Protein AF-A0A2E2BX22-F1 (afdb_monomer_lite)

Radius of gyration: 15.33 Å; chains: 1; bounding box: 35×29×45 Å

Sequence (140 aa):
MQFSIIYSVDTPHNVDVEQFAPPNADEIWNQTEDDEQYEYDYLEGRWENGHHRKWCAILDRQQFDDFVGDCCLAAEDVETMGSLGAPGFGVGWVPAISFNGDDPDAFQNAYVTPIPETKREQCNERDWQRVRGAVLAIYG

pLDDT: mean 89.13, std 8.8, range [59.22, 97.75]

Foldseek 3Di:
DKKKKKKKKKFFQPDDCVLLQFPPCVNFKDKDDWQVDQPPCVVPDRSNSIIMIIITGIGDPVSVVSRCVSNVKFWDPDADQADACGPPPGGDGDHWIWIFHDDPGMTIIMTIDDDDPDDDPDDDPVNVVVVSVVRNVPGD

Secondary structure (DSSP, 8-state):
-EEEEEEEEEE-TTS-GGGGPPTTHHHH-EEEE-TT--TTGGG-GGGTT-EEEEEEEEE-HHHHHHHHHHTTEEE-------EES-TTS-SSEE--EEEEE-BTTBEEEEEEEEE-SS--S---HHHHHHHHHHHHHHH-

Structure (mmCIF, N/CA/C/O backbone):
data_AF-A0A2E2BX22-F1
#
_entry.id   AF-A0A2E2BX22-F1
#
loop_
_atom_site.group_PDB
_atom_site.id
_atom_site.type_symbol
_atom_site.label_atom_id
_atom_site.label_alt_id
_atom_site.label_comp_id
_atom_site.label_asym_id
_atom_site.label_entity_id
_atom_site.label_seq_id
_atom_site.pdbx_PDB_ins_code
_atom_site.Cartn_x
_atom_site.Cartn_y
_atom_site.Cartn_z
_atom_site.occupancy
_atom_site.B_iso_or_equiv
_atom_site.auth_seq_id
_atom_site.auth_comp_id
_atom_site.auth_asym_id
_atom_site.auth_atom_id
_atom_site.pdbx_PDB_model_num
ATOM 1 N N . MET A 1 1 ? -13.522 -2.140 11.851 1.00 87.06 1 MET A N 1
ATOM 2 C CA . MET A 1 1 ? -12.133 -1.678 12.065 1.00 87.06 1 MET A CA 1
ATOM 3 C C . MET A 1 1 ? -11.761 -0.867 10.843 1.00 87.06 1 MET A C 1
ATOM 5 O O . MET A 1 1 ? -12.219 -1.229 9.765 1.00 87.06 1 MET A O 1
ATOM 9 N N . GLN A 1 2 ? -11.014 0.220 11.011 1.00 93.00 2 GLN A N 1
ATOM 10 C CA . GLN A 1 2 ? -10.498 1.003 9.885 1.00 93.00 2 GLN A CA 1
ATOM 11 C C . GLN A 1 2 ? -8.984 0.831 9.780 1.00 93.00 2 GLN A C 1
ATOM 13 O O . GLN A 1 2 ? -8.350 0.380 10.734 1.00 93.00 2 GLN A O 1
ATOM 18 N N . PHE A 1 3 ? -8.413 1.200 8.643 1.00 94.88 3 PHE A N 1
ATOM 19 C CA . PHE A 1 3 ? -6.994 1.068 8.346 1.00 94.88 3 PHE A CA 1
ATOM 20 C C . PHE A 1 3 ? -6.500 2.388 7.772 1.00 94.88 3 PHE A C 1
ATOM 22 O O . PHE A 1 3 ? -6.996 2.831 6.742 1.00 94.88 3 PHE A O 1
ATOM 29 N N . SER A 1 4 ? -5.556 3.031 8.454 1.00 95.31 4 SER A N 1
ATOM 30 C CA . SER A 1 4 ? -4.818 4.161 7.893 1.00 95.31 4 SER A CA 1
ATOM 31 C C . SER A 1 4 ? -3.669 3.615 7.063 1.00 95.31 4 SER A C 1
ATOM 33 O O . SER A 1 4 ? -2.862 2.848 7.588 1.00 95.31 4 SER A O 1
ATOM 35 N N . ILE A 1 5 ? -3.585 4.020 5.803 1.00 96.62 5 ILE A N 1
ATOM 36 C CA . ILE A 1 5 ? -2.656 3.444 4.834 1.00 96.62 5 ILE A CA 1
ATOM 37 C C . ILE A 1 5 ? -1.852 4.555 4.180 1.00 96.62 5 ILE A C 1
ATOM 39 O O . ILE A 1 5 ? -2.408 5.575 3.768 1.00 96.62 5 ILE A O 1
ATOM 43 N N . ILE A 1 6 ? -0.551 4.312 4.071 1.00 95.44 6 ILE A N 1
ATOM 44 C CA . ILE A 1 6 ? 0.340 4.984 3.131 1.00 95.44 6 ILE A CA 1
ATOM 45 C C . ILE A 1 6 ? 0.852 3.895 2.199 1.00 95.44 6 ILE A C 1
ATOM 47 O O . ILE A 1 6 ? 1.532 2.987 2.664 1.00 95.44 6 ILE A O 1
ATOM 51 N N . TYR A 1 7 ? 0.497 3.967 0.925 1.00 96.44 7 TYR A N 1
ATOM 52 C CA . TYR A 1 7 ? 0.913 3.030 -0.110 1.00 96.44 7 TYR A CA 1
ATOM 53 C C . TYR A 1 7 ? 1.795 3.764 -1.108 1.00 96.44 7 TYR A C 1
ATOM 55 O O . TYR A 1 7 ? 1.423 4.847 -1.556 1.00 96.44 7 TYR A O 1
ATOM 63 N N . SER A 1 8 ? 2.949 3.204 -1.439 1.00 95.06 8 SER A N 1
ATOM 64 C CA . SER A 1 8 ? 3.826 3.722 -2.475 1.00 95.06 8 SER A CA 1
ATOM 65 C C . SER A 1 8 ? 4.210 2.645 -3.470 1.00 95.06 8 SER A C 1
ATOM 67 O O . SER A 1 8 ? 4.341 1.466 -3.128 1.00 95.06 8 SER A O 1
ATOM 69 N N . VAL A 1 9 ? 4.391 3.089 -4.706 1.00 95.19 9 VAL A N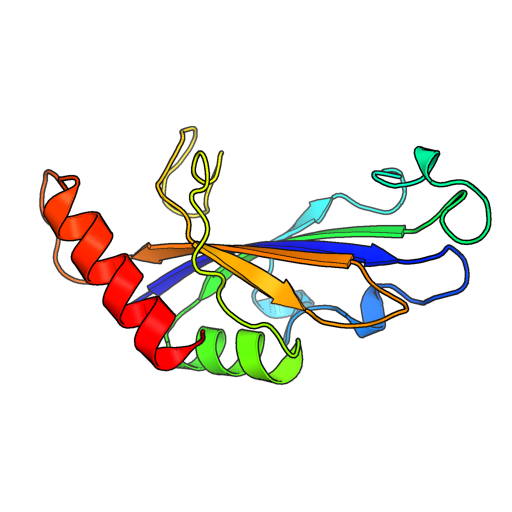 1
ATOM 70 C CA . VAL A 1 9 ? 4.843 2.256 -5.805 1.00 95.19 9 VAL A CA 1
ATOM 71 C C . VAL A 1 9 ? 5.944 2.974 -6.552 1.00 95.19 9 VAL A C 1
ATOM 73 O O . VAL A 1 9 ? 5.783 4.130 -6.950 1.00 95.19 9 VAL A O 1
ATOM 76 N N . ASP A 1 10 ? 7.011 2.234 -6.807 1.00 93.94 10 ASP A N 1
ATOM 77 C CA . ASP A 1 10 ? 8.090 2.643 -7.683 1.00 93.94 10 ASP A CA 1
ATOM 78 C C . ASP A 1 10 ? 8.192 1.684 -8.861 1.00 93.94 10 ASP A C 1
ATOM 80 O O . ASP A 1 10 ? 8.216 0.465 -8.680 1.00 93.94 10 ASP A O 1
ATOM 84 N N . THR A 1 11 ? 8.275 2.225 -10.075 1.00 94.50 11 THR A N 1
ATOM 85 C CA . THR A 1 11 ? 8.362 1.429 -11.308 1.00 94.50 11 THR A CA 1
ATOM 86 C C . THR A 1 11 ? 9.482 1.924 -12.230 1.00 94.50 11 THR A C 1
ATOM 88 O O . THR A 1 11 ? 9.874 3.091 -12.172 1.00 94.50 11 THR A O 1
ATOM 91 N N . PRO A 1 12 ? 10.022 1.063 -13.109 1.00 94.06 12 PRO A N 1
ATOM 92 C CA . PRO A 1 12 ? 10.903 1.466 -14.203 1.00 94.06 12 PRO A CA 1
ATOM 93 C C . PRO A 1 12 ? 10.256 2.504 -15.130 1.00 94.06 12 PRO A C 1
ATOM 95 O O . PRO A 1 12 ? 9.050 2.476 -15.350 1.00 94.06 12 PRO A O 1
ATOM 98 N N . HIS A 1 13 ? 11.066 3.336 -15.792 1.00 90.56 13 HIS A N 1
ATOM 99 C CA . HIS A 1 13 ? 10.576 4.420 -16.666 1.00 90.56 13 HIS A CA 1
ATOM 100 C C . HIS A 1 13 ? 9.634 3.954 -17.794 1.00 90.56 13 HIS A C 1
ATOM 102 O O . HIS A 1 13 ? 8.834 4.730 -18.318 1.00 90.56 13 HIS A O 1
ATOM 108 N N . ASN A 1 14 ? 9.770 2.694 -18.218 1.00 92.56 14 ASN A N 1
ATOM 109 C CA . ASN A 1 14 ? 9.019 2.090 -19.316 1.00 92.56 14 ASN A CA 1
ATOM 110 C C . ASN A 1 14 ? 7.770 1.317 -18.859 1.00 92.56 14 ASN A C 1
ATOM 112 O O . ASN A 1 14 ? 7.136 0.663 -19.691 1.00 92.56 14 ASN A O 1
ATOM 116 N N . VAL A 1 15 ? 7.471 1.332 -17.563 1.00 94.75 15 VAL A N 1
ATOM 117 C CA . VAL A 1 15 ? 6.312 0.689 -16.947 1.00 94.75 15 VAL A CA 1
ATOM 118 C C . VAL A 1 15 ? 5.355 1.790 -16.506 1.00 94.75 15 VAL A C 1
ATOM 120 O O . VAL A 1 15 ? 5.776 2.823 -16.000 1.00 94.75 15 VAL A O 1
ATOM 123 N N . ASP A 1 16 ? 4.067 1.594 -16.764 1.00 92.94 16 ASP A N 1
ATOM 124 C CA . ASP A 1 16 ? 3.039 2.555 -16.374 1.00 92.94 16 ASP A CA 1
ATOM 125 C C . ASP A 1 16 ? 2.663 2.323 -14.907 1.00 92.94 16 ASP A C 1
ATOM 127 O O . ASP A 1 16 ? 2.095 1.281 -14.570 1.00 92.94 16 ASP A O 1
ATOM 131 N N . VAL A 1 17 ? 2.997 3.282 -14.040 1.00 92.06 17 VAL A N 1
ATOM 132 C CA . VAL A 1 17 ? 2.756 3.202 -12.591 1.00 92.06 17 VAL A CA 1
ATOM 133 C C . VAL A 1 17 ? 1.268 3.086 -12.248 1.00 92.06 17 VAL A C 1
ATOM 135 O O . VAL A 1 17 ? 0.920 2.489 -11.231 1.00 92.06 17 VAL A O 1
ATOM 138 N N . GLU A 1 18 ? 0.378 3.563 -13.124 1.00 92.62 18 GLU A N 1
ATOM 139 C CA . GLU A 1 18 ? -1.073 3.473 -12.930 1.00 92.62 18 GLU A CA 1
ATOM 140 C C . GLU A 1 18 ? -1.586 2.024 -12.975 1.00 92.62 18 GLU A C 1
ATOM 142 O O . GLU A 1 18 ? -2.657 1.727 -12.449 1.00 92.62 18 GLU A O 1
ATOM 147 N N . GLN A 1 19 ? -0.810 1.082 -13.531 1.00 94.44 19 GLN A N 1
ATOM 148 C CA . GLN A 1 19 ? -1.135 -0.353 -13.478 1.00 94.44 19 GLN A CA 1
ATOM 149 C C . GLN A 1 19 ? -1.105 -0.915 -12.051 1.00 94.44 19 GLN A C 1
ATOM 151 O O . GLN A 1 19 ? -1.703 -1.959 -11.797 1.00 94.44 19 GLN A O 1
ATOM 156 N N . PHE A 1 20 ? -0.432 -0.216 -11.138 1.00 95.50 20 PHE A N 1
ATOM 157 C CA . PHE A 1 20 ? -0.298 -0.569 -9.727 1.00 95.50 20 PHE A CA 1
ATOM 158 C C . PHE A 1 20 ? -1.078 0.391 -8.821 1.00 95.50 20 PHE A C 1
ATOM 160 O O . PHE A 1 20 ? -0.914 0.363 -7.604 1.00 95.50 20 PHE A O 1
ATOM 167 N N . ALA A 1 21 ? -1.914 1.266 -9.386 1.00 95.56 21 ALA A N 1
ATOM 168 C CA . ALA A 1 21 ? -2.746 2.151 -8.588 1.00 95.56 21 ALA A CA 1
ATOM 169 C C . ALA A 1 21 ? -3.715 1.334 -7.711 1.00 95.56 21 ALA A C 1
ATOM 171 O O . ALA A 1 21 ? -4.240 0.303 -8.148 1.00 95.56 21 ALA A O 1
ATOM 172 N N . PRO A 1 22 ? -3.996 1.783 -6.476 1.00 96.31 22 PRO A N 1
ATOM 173 C CA . PRO A 1 22 ? -4.947 1.090 -5.623 1.00 96.31 22 PRO A CA 1
ATOM 174 C C . PRO A 1 22 ? -6.376 1.185 -6.194 1.00 96.31 22 PRO A C 1
ATOM 176 O O . PRO A 1 22 ? -6.699 2.123 -6.933 1.00 96.31 22 PRO A O 1
ATOM 179 N N . PRO A 1 23 ? -7.286 0.263 -5.827 1.00 94.69 23 PRO A N 1
ATOM 180 C CA . PRO A 1 23 ? -8.646 0.273 -6.348 1.00 94.69 23 PRO A CA 1
ATOM 181 C C . PRO A 1 23 ? -9.370 1.573 -5.980 1.00 94.69 23 PRO A C 1
ATOM 183 O O . PRO A 1 23 ? -9.320 2.042 -4.837 1.00 94.69 23 PRO A O 1
ATOM 186 N N . ASN A 1 24 ? -10.080 2.138 -6.962 1.00 92.12 24 ASN A N 1
ATOM 187 C CA . ASN A 1 24 ? -10.788 3.419 -6.860 1.00 92.12 24 ASN A CA 1
ATOM 188 C C . ASN A 1 24 ? -9.873 4.585 -6.424 1.00 92.12 24 ASN A C 1
ATOM 190 O O . ASN A 1 24 ? -10.275 5.417 -5.603 1.00 92.12 24 ASN A O 1
ATOM 194 N N . ALA A 1 25 ? -8.643 4.632 -6.957 1.00 90.62 25 ALA A N 1
ATOM 195 C CA . ALA A 1 25 ? -7.638 5.658 -6.666 1.00 90.62 25 ALA A CA 1
ATOM 196 C C . ALA A 1 25 ? -8.210 7.089 -6.691 1.00 90.62 25 ALA A C 1
ATOM 198 O O . ALA A 1 25 ? -8.032 7.827 -5.727 1.00 90.62 25 ALA A O 1
ATOM 199 N N . ASP A 1 26 ? -8.989 7.437 -7.718 1.00 89.50 26 ASP A N 1
ATOM 200 C CA . ASP A 1 26 ? -9.554 8.785 -7.899 1.00 89.50 26 ASP A CA 1
ATOM 201 C C . ASP A 1 26 ? -10.667 9.162 -6.902 1.00 89.50 26 ASP A C 1
ATOM 203 O O . ASP A 1 26 ? -11.017 10.337 -6.769 1.00 89.50 26 ASP A O 1
ATOM 207 N N . GLU A 1 27 ? -11.271 8.181 -6.224 1.00 90.69 27 GLU A N 1
ATOM 208 C CA . GLU A 1 27 ? -12.445 8.402 -5.368 1.00 90.69 27 GLU A CA 1
ATOM 209 C C . GLU A 1 27 ? -12.108 8.365 -3.876 1.00 90.69 27 GLU A C 1
ATOM 211 O O . GLU A 1 27 ? -12.681 9.118 -3.084 1.00 90.69 27 GLU A O 1
ATOM 216 N N . ILE A 1 28 ? -11.208 7.461 -3.483 1.00 93.00 28 ILE A N 1
ATOM 217 C CA . ILE A 1 28 ? -10.931 7.147 -2.075 1.00 93.00 28 ILE A CA 1
ATOM 218 C C . ILE A 1 28 ? -9.560 7.673 -1.646 1.00 93.00 28 ILE A C 1
ATOM 220 O O . ILE A 1 28 ? -9.379 8.074 -0.491 1.00 93.00 28 ILE A O 1
ATOM 224 N N . TRP A 1 29 ? -8.589 7.658 -2.556 1.00 9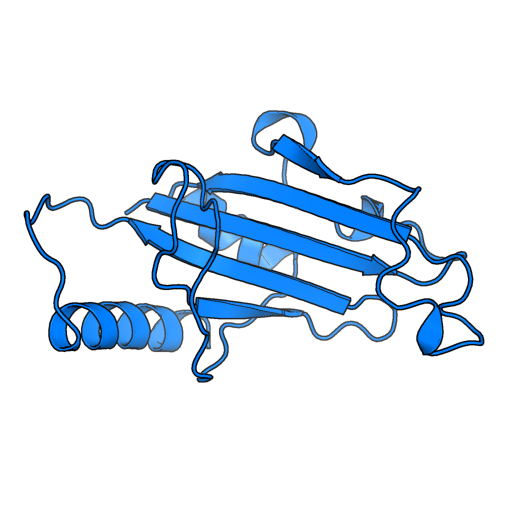4.69 29 TRP A N 1
ATOM 225 C CA . TRP A 1 29 ? -7.194 7.875 -2.219 1.00 94.69 29 TRP A CA 1
ATOM 226 C C . TRP A 1 29 ? -6.768 9.311 -2.480 1.00 94.69 29 TRP A C 1
ATOM 228 O O . TRP A 1 29 ? -7.154 9.944 -3.456 1.00 94.69 29 TRP A O 1
ATOM 238 N N . ASN A 1 30 ? -5.920 9.827 -1.595 1.00 92.69 30 ASN A N 1
ATOM 239 C CA . ASN A 1 30 ? -5.234 11.088 -1.829 1.00 92.69 30 ASN A CA 1
ATOM 240 C C . ASN A 1 30 ? -3.830 10.771 -2.323 1.00 92.69 30 ASN A C 1
ATOM 242 O O . ASN A 1 30 ? -3.004 10.289 -1.545 1.00 92.69 30 ASN A O 1
ATOM 246 N N . GLN A 1 31 ? -3.559 11.041 -3.596 1.00 91.31 31 GLN A N 1
ATOM 247 C CA . GLN A 1 31 ? -2.200 10.999 -4.120 1.00 91.31 31 GLN A CA 1
ATOM 248 C C . GLN A 1 31 ? -1.405 12.175 -3.539 1.00 91.31 31 GLN A C 1
ATOM 250 O O . GLN A 1 31 ? -1.811 13.332 -3.657 1.00 91.31 31 GLN A O 1
ATOM 255 N N . THR A 1 32 ? -0.294 11.882 -2.868 1.00 84.25 32 THR A N 1
ATOM 256 C CA . THR A 1 32 ? 0.525 12.891 -2.179 1.00 84.25 32 THR A CA 1
ATOM 257 C C . THR A 1 32 ? 1.830 13.205 -2.897 1.00 84.25 32 THR A C 1
ATOM 259 O O . THR A 1 32 ? 2.434 14.237 -2.615 1.00 84.25 32 THR A O 1
ATOM 262 N N . GLU A 1 33 ? 2.278 12.325 -3.793 1.00 79.81 33 GLU A N 1
ATOM 263 C CA . GLU A 1 33 ? 3.549 12.443 -4.514 1.00 79.81 33 GLU A CA 1
ATOM 264 C C . GLU A 1 33 ? 3.379 12.007 -5.980 1.00 79.81 33 GLU A C 1
ATOM 266 O O . GLU A 1 33 ? 2.481 11.221 -6.297 1.00 79.81 33 GLU A O 1
ATOM 271 N N . ASP A 1 34 ? 4.201 12.575 -6.864 1.00 71.88 34 ASP A N 1
ATOM 272 C CA . ASP A 1 34 ? 4.061 12.519 -8.328 1.00 71.88 34 ASP A CA 1
ATOM 273 C C . ASP A 1 34 ? 5.439 12.342 -9.021 1.00 71.88 34 ASP A C 1
ATOM 275 O O . ASP A 1 34 ? 6.458 12.200 -8.340 1.00 71.88 34 ASP A O 1
ATOM 279 N N . ASP A 1 35 ? 5.466 12.401 -10.358 1.00 63.28 35 ASP A N 1
ATOM 280 C CA . ASP A 1 35 ? 6.538 12.037 -11.314 1.00 63.28 35 ASP A CA 1
ATOM 281 C C . ASP A 1 35 ? 7.917 12.704 -11.136 1.00 63.28 35 ASP A C 1
ATOM 283 O O . ASP A 1 35 ? 8.851 12.416 -11.881 1.00 63.28 35 ASP A O 1
ATOM 287 N N . GLU A 1 36 ? 8.088 13.616 -10.182 1.00 64.38 36 GLU A N 1
ATOM 288 C CA . GLU A 1 36 ? 9.382 14.267 -9.921 1.00 64.38 36 GLU A CA 1
ATOM 289 C C . GLU A 1 36 ? 10.175 13.599 -8.788 1.00 64.38 36 GLU A C 1
ATOM 291 O O . GLU A 1 36 ? 11.204 14.122 -8.351 1.00 64.38 36 GLU A O 1
ATOM 296 N N . GLN A 1 37 ? 9.706 12.450 -8.297 1.00 68.44 37 GLN A N 1
ATOM 297 C CA . GLN A 1 37 ? 10.379 11.669 -7.264 1.00 68.44 37 GLN A CA 1
ATOM 298 C C . GLN A 1 37 ? 10.922 10.370 -7.857 1.00 68.44 37 GLN A C 1
ATOM 300 O O . GLN A 1 37 ? 10.188 9.584 -8.442 1.00 68.44 37 GLN A O 1
ATOM 305 N N . TYR A 1 38 ? 12.228 10.158 -7.705 1.00 72.81 38 TYR A N 1
ATOM 306 C CA . TYR A 1 38 ? 12.942 9.009 -8.259 1.00 72.81 38 TYR A CA 1
ATOM 307 C C . TYR A 1 38 ? 13.642 8.262 -7.125 1.00 72.81 38 TYR A C 1
ATOM 309 O O . TYR A 1 38 ? 14.866 8.319 -6.988 1.00 72.81 38 TYR A O 1
ATOM 317 N N . GLU A 1 39 ? 12.862 7.621 -6.251 1.00 75.69 39 GLU A N 1
ATOM 318 C CA . GLU A 1 39 ? 13.395 7.021 -5.021 1.00 75.69 39 GLU A CA 1
ATOM 319 C C . GLU A 1 39 ? 14.506 6.006 -5.323 1.00 75.69 39 GLU A C 1
ATOM 321 O O . GLU A 1 39 ? 15.528 5.989 -4.639 1.00 75.69 39 GLU A O 1
ATOM 326 N N . TYR A 1 40 ? 14.357 5.242 -6.408 1.00 85.06 40 TYR A N 1
ATOM 327 C CA . TYR A 1 40 ? 15.265 4.159 -6.791 1.00 85.06 40 TYR A CA 1
ATOM 328 C C . TYR A 1 40 ? 16.194 4.463 -7.974 1.00 85.06 40 TYR A C 1
ATOM 330 O O . TYR A 1 40 ? 16.828 3.543 -8.491 1.00 85.06 40 TYR A O 1
ATOM 338 N N . ASP A 1 41 ? 16.357 5.730 -8.371 1.00 84.31 41 ASP A N 1
ATOM 339 C CA . ASP A 1 41 ? 17.259 6.123 -9.475 1.00 84.31 41 ASP A CA 1
ATOM 340 C C . ASP A 1 41 ? 18.700 5.617 -9.262 1.00 84.31 41 ASP A C 1
ATOM 342 O O . ASP A 1 41 ? 19.396 5.218 -10.192 1.00 84.31 41 ASP A O 1
ATOM 346 N N . TYR A 1 42 ? 19.127 5.543 -7.996 1.00 86.56 42 TYR A N 1
ATOM 347 C CA . TYR A 1 42 ? 20.455 5.072 -7.592 1.00 86.56 42 TYR A CA 1
ATOM 348 C C . TYR A 1 42 ? 20.728 3.589 -7.895 1.00 86.56 42 TYR A C 1
ATOM 350 O O . TYR A 1 42 ? 21.876 3.156 -7.782 1.00 86.56 42 TYR A O 1
ATOM 358 N N . LEU A 1 43 ? 19.703 2.792 -8.223 1.00 89.62 43 LEU A N 1
ATOM 359 C CA . LEU A 1 43 ? 19.876 1.405 -8.668 1.00 89.62 43 LEU A CA 1
ATOM 360 C C . LEU A 1 43 ? 20.363 1.310 -10.121 1.00 89.62 43 LEU A C 1
ATOM 362 O O . LEU A 1 43 ? 20.767 0.224 -10.542 1.00 89.62 43 LEU A O 1
ATOM 366 N N . GLU A 1 44 ? 20.361 2.432 -10.847 1.00 89.38 44 GLU A N 1
ATOM 367 C CA . GLU A 1 44 ? 20.789 2.559 -12.238 1.00 89.38 44 GLU A CA 1
ATOM 368 C C . GLU A 1 44 ? 19.978 1.670 -13.217 1.00 89.38 44 GLU A C 1
ATOM 370 O O . GLU A 1 44 ? 19.052 0.921 -12.868 1.00 89.38 44 GLU A O 1
ATOM 375 N N . GLY A 1 45 ? 20.302 1.763 -14.507 1.00 90.56 45 GLY A N 1
ATOM 376 C CA . GLY A 1 45 ? 19.757 0.882 -15.537 1.00 90.56 45 GLY A CA 1
ATOM 377 C C . GLY A 1 45 ? 18.258 1.079 -15.768 1.00 90.56 45 GLY A C 1
ATOM 378 O O . GLY A 1 45 ? 17.831 2.120 -16.253 1.00 90.56 45 GLY A O 1
ATOM 379 N N . ARG A 1 46 ? 17.437 0.054 -15.497 1.00 91.50 46 ARG A N 1
ATOM 380 C CA . ARG A 1 46 ? 15.991 0.134 -15.789 1.00 91.50 46 ARG A CA 1
ATOM 381 C C . ARG A 1 46 ? 15.231 1.071 -14.844 1.00 91.50 46 ARG A C 1
ATOM 383 O O . ARG A 1 46 ? 14.163 1.543 -15.219 1.00 91.50 46 ARG A O 1
ATOM 390 N N . TRP A 1 47 ? 15.778 1.321 -13.655 1.00 90.25 47 TRP A N 1
ATOM 391 C CA . TRP A 1 47 ? 15.182 2.184 -12.632 1.00 90.25 47 TRP A CA 1
ATOM 392 C C . TRP A 1 47 ? 15.547 3.660 -12.817 1.00 90.25 47 TRP A C 1
ATOM 394 O O . TRP A 1 47 ? 14.941 4.512 -12.173 1.00 90.25 47 TRP A O 1
ATOM 404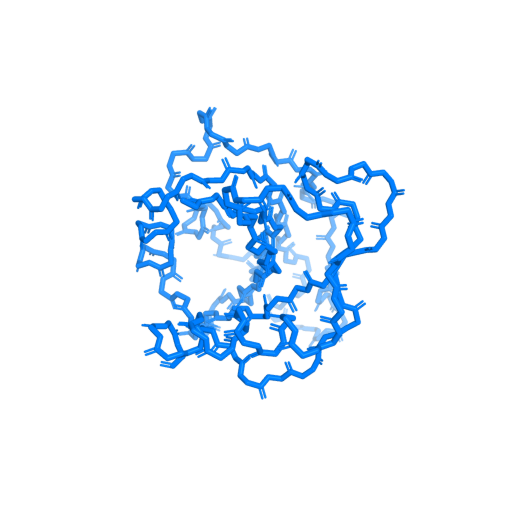 N N . GLU A 1 48 ? 16.490 3.965 -13.719 1.00 90.31 48 GLU A N 1
ATOM 405 C CA . GLU A 1 48 ? 16.833 5.346 -14.055 1.00 90.31 48 GLU A CA 1
ATOM 406 C C . GLU A 1 48 ? 15.628 6.078 -14.635 1.00 90.31 48 GLU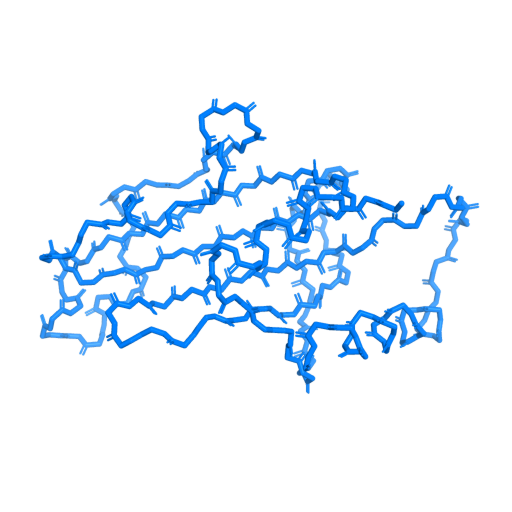 A C 1
ATOM 408 O O . GLU A 1 48 ? 15.001 5.596 -15.585 1.00 90.31 48 GLU A O 1
ATOM 413 N N . ASN A 1 49 ? 15.349 7.267 -14.099 1.00 88.19 49 ASN A N 1
ATOM 414 C CA . ASN A 1 49 ? 14.175 8.071 -14.447 1.00 88.19 49 ASN A CA 1
ATOM 415 C C . ASN A 1 49 ? 12.858 7.278 -14.330 1.00 88.19 49 ASN A C 1
ATOM 417 O O . ASN A 1 49 ? 11.966 7.427 -15.167 1.00 88.19 49 ASN A O 1
ATOM 421 N N . GLY A 1 50 ? 12.776 6.381 -13.340 1.00 90.81 50 GLY A N 1
ATOM 422 C CA . GLY A 1 50 ? 11.561 5.641 -13.011 1.00 90.81 50 GLY A CA 1
ATOM 423 C C . GLY A 1 50 ? 10.409 6.536 -12.552 1.00 90.81 50 GLY A C 1
ATOM 424 O O . GLY A 1 50 ? 10.524 7.756 -12.510 1.00 90.81 50 GLY A O 1
ATOM 425 N N . HIS A 1 51 ? 9.297 5.916 -12.180 1.00 91.31 51 HIS A N 1
ATOM 426 C CA . HIS A 1 51 ? 8.130 6.625 -11.654 1.00 91.31 51 HIS A CA 1
ATOM 427 C C . HIS A 1 51 ? 7.943 6.293 -10.186 1.00 91.31 51 HIS A C 1
ATOM 429 O O . HIS A 1 51 ? 8.084 5.131 -9.809 1.00 91.31 51 HIS A O 1
ATOM 435 N N . HIS A 1 52 ? 7.554 7.291 -9.399 1.00 92.81 52 HIS A N 1
ATOM 436 C CA . HIS A 1 52 ? 7.104 7.119 -8.025 1.00 92.81 52 HIS A CA 1
ATOM 437 C C . HIS A 1 52 ? 5.671 7.623 -7.877 1.00 92.81 52 HIS A C 1
ATOM 439 O O . HIS A 1 52 ? 5.287 8.681 -8.394 1.00 92.81 52 HIS A O 1
ATOM 445 N N . ARG A 1 53 ? 4.874 6.883 -7.115 1.00 92.81 53 ARG A N 1
ATOM 446 C CA . ARG A 1 53 ? 3.549 7.306 -6.669 1.00 92.81 53 ARG A CA 1
ATOM 447 C C . ARG A 1 53 ? 3.370 6.972 -5.206 1.00 92.81 53 ARG A C 1
ATOM 449 O O . ARG A 1 53 ? 3.782 5.912 -4.747 1.00 92.81 53 ARG A O 1
ATOM 456 N N . LYS A 1 54 ? 2.678 7.858 -4.491 1.00 93.62 54 LYS A N 1
ATOM 457 C CA . LYS A 1 54 ? 2.262 7.628 -3.109 1.00 93.62 54 LYS A CA 1
ATOM 458 C C . LYS A 1 54 ? 0.808 8.020 -2.921 1.00 93.62 54 LYS A C 1
ATOM 460 O O . LYS A 1 54 ? 0.427 9.153 -3.219 1.00 93.62 54 LYS A O 1
ATOM 465 N N . TRP A 1 55 ? 0.024 7.106 -2.367 1.00 94.75 55 TRP A N 1
ATOM 466 C CA . TRP A 1 55 ? -1.384 7.278 -2.048 1.00 94.75 55 TRP A CA 1
ATOM 467 C C . TRP A 1 55 ? -1.639 7.081 -0.558 1.00 94.75 55 TRP A C 1
ATOM 469 O O . TRP A 1 55 ? -1.132 6.158 0.079 1.00 94.75 55 TRP A O 1
ATOM 479 N N . CYS A 1 56 ? -2.476 7.949 -0.000 1.00 95.44 56 CYS A N 1
ATOM 480 C CA . CYS A 1 56 ? -2.871 7.920 1.400 1.00 95.44 56 CYS A CA 1
ATOM 481 C C . CYS A 1 56 ? -4.393 7.796 1.528 1.00 95.44 56 CYS A C 1
ATOM 483 O O . CYS A 1 56 ? -5.135 8.578 0.923 1.00 95.44 56 CYS A O 1
ATOM 485 N N . ALA A 1 57 ? -4.871 6.870 2.362 1.00 96.12 57 ALA A N 1
ATOM 486 C CA . ALA A 1 57 ? -6.301 6.696 2.622 1.00 96.12 57 ALA A CA 1
ATOM 487 C C . ALA A 1 57 ? -6.592 6.162 4.031 1.00 96.12 57 ALA A C 1
ATOM 489 O O . ALA A 1 57 ? -5.725 5.606 4.707 1.00 96.12 57 ALA A O 1
ATOM 490 N N . ILE A 1 58 ? -7.846 6.323 4.463 1.00 95.69 58 ILE A N 1
ATOM 491 C CA . ILE A 1 58 ? -8.420 5.551 5.569 1.00 95.69 58 ILE A CA 1
ATOM 492 C C . ILE A 1 58 ? -9.472 4.627 4.971 1.00 95.69 58 ILE A C 1
ATOM 494 O O . ILE A 1 58 ? -10.496 5.104 4.488 1.00 95.69 58 ILE A O 1
ATOM 498 N N . LEU A 1 59 ? -9.227 3.324 5.034 1.00 96.50 59 LEU A N 1
ATOM 499 C CA . LEU A 1 59 ? -10.116 2.306 4.487 1.00 96.50 59 LEU A CA 1
ATOM 500 C C . LEU A 1 59 ? -10.920 1.630 5.593 1.00 96.50 59 LEU A C 1
ATOM 502 O O . LEU A 1 59 ? -10.444 1.458 6.720 1.00 96.50 59 LEU A O 1
ATOM 506 N N . ASP A 1 60 ? -12.145 1.226 5.279 1.00 95.56 60 ASP A N 1
ATOM 507 C CA . ASP A 1 60 ? -12.834 0.214 6.070 1.00 95.56 60 ASP A CA 1
ATOM 508 C C . ASP A 1 60 ? -12.278 -1.193 5.786 1.00 95.56 60 ASP A C 1
ATOM 510 O O . ASP A 1 60 ? -11.311 -1.377 5.049 1.00 95.56 60 ASP A O 1
ATOM 514 N N . ARG A 1 61 ? -12.864 -2.208 6.426 1.00 94.25 61 ARG A N 1
ATOM 515 C CA . ARG A 1 61 ? -12.394 -3.586 6.289 1.00 94.25 61 ARG A CA 1
ATOM 516 C C . ARG A 1 61 ? -12.550 -4.139 4.872 1.00 94.25 61 ARG A C 1
ATOM 518 O O . ARG A 1 61 ? -11.633 -4.806 4.417 1.00 94.25 61 ARG A O 1
ATOM 525 N N . GLN A 1 62 ? -13.680 -3.896 4.211 1.00 95.56 62 GLN A N 1
ATOM 526 C CA . GLN A 1 62 ? -13.910 -4.445 2.875 1.00 95.56 62 GLN A CA 1
ATOM 527 C C . GLN A 1 62 ? -12.972 -3.774 1.874 1.00 95.56 62 GLN A C 1
ATOM 529 O O . GLN A 1 62 ? -12.282 -4.459 1.135 1.00 95.56 62 GLN A O 1
ATOM 534 N N . GLN A 1 63 ? -12.875 -2.446 1.936 1.00 97.25 63 GLN A N 1
ATOM 535 C CA . GLN A 1 63 ? -11.971 -1.669 1.092 1.00 97.25 63 GLN A CA 1
ATOM 536 C C . GLN A 1 63 ? -10.507 -2.077 1.288 1.00 97.25 63 GLN A C 1
ATOM 538 O O . GLN A 1 63 ? -9.745 -2.117 0.328 1.00 97.25 63 GLN A O 1
ATOM 543 N N . PHE A 1 64 ? -10.105 -2.379 2.527 1.00 97.19 64 PHE A N 1
ATOM 544 C CA . PHE A 1 64 ? -8.758 -2.859 2.815 1.00 97.19 64 PHE A CA 1
ATOM 545 C C . PHE A 1 64 ? -8.503 -4.264 2.261 1.00 97.19 64 PHE A C 1
ATOM 547 O O . PHE A 1 64 ? -7.439 -4.497 1.698 1.00 97.19 64 PHE A O 1
ATOM 554 N N . ASP A 1 65 ? -9.468 -5.177 2.395 1.00 97.12 65 ASP A N 1
ATOM 555 C CA . ASP A 1 65 ? -9.368 -6.525 1.827 1.00 97.12 65 ASP A CA 1
ATOM 556 C C . ASP A 1 65 ? -9.245 -6.467 0.294 1.00 97.12 65 ASP A C 1
ATOM 558 O O . ASP A 1 65 ? -8.386 -7.144 -0.270 1.00 97.12 65 ASP A O 1
ATOM 562 N N . ASP A 1 66 ? -10.042 -5.613 -0.357 1.00 97.00 66 ASP A N 1
ATOM 563 C CA . ASP A 1 66 ? -9.991 -5.388 -1.806 1.00 97.00 66 ASP A CA 1
ATOM 564 C C . ASP A 1 66 ? -8.635 -4.789 -2.222 1.00 97.00 66 ASP A C 1
ATOM 566 O O . ASP A 1 66 ? -7.995 -5.296 -3.135 1.00 97.00 66 ASP A O 1
ATOM 570 N N . PHE A 1 67 ? -8.139 -3.772 -1.504 1.00 97.62 67 PHE A N 1
ATOM 571 C CA . PHE A 1 67 ? -6.818 -3.176 -1.747 1.00 97.62 67 PHE A CA 1
ATOM 572 C C . PHE A 1 67 ? -5.679 -4.200 -1.660 1.00 97.62 67 PHE A C 1
ATOM 574 O O . PHE A 1 67 ? -4.857 -4.282 -2.568 1.00 97.62 67 PHE A O 1
ATOM 581 N N . VAL A 1 68 ? -5.625 -4.991 -0.584 1.00 97.62 68 VAL A N 1
ATOM 582 C CA . VAL A 1 68 ? -4.566 -5.994 -0.400 1.00 97.62 68 VAL A CA 1
ATOM 583 C C . VAL A 1 68 ? -4.643 -7.073 -1.485 1.00 97.62 68 VAL A C 1
ATOM 585 O O . VAL A 1 68 ? -3.607 -7.490 -2.001 1.00 97.62 68 VAL A O 1
ATOM 588 N N . GLY A 1 69 ? -5.854 -7.507 -1.849 1.00 96.56 69 GLY A N 1
ATOM 589 C CA . GLY A 1 69 ? -6.075 -8.515 -2.885 1.00 96.56 69 GLY A CA 1
ATOM 590 C C . GLY A 1 69 ? -5.712 -8.033 -4.290 1.00 96.56 69 GLY A C 1
ATOM 591 O O . GLY A 1 69 ? -4.960 -8.715 -4.985 1.00 96.56 69 GLY A O 1
ATOM 592 N N . ASP A 1 70 ? -6.208 -6.864 -4.692 1.00 95.25 70 ASP A N 1
ATOM 593 C CA . ASP A 1 70 ? -6.027 -6.326 -6.045 1.00 95.25 70 ASP A CA 1
ATOM 594 C C . ASP A 1 70 ? -4.572 -5.906 -6.300 1.00 95.25 70 ASP A C 1
ATOM 596 O O . ASP A 1 70 ? -4.037 -6.165 -7.377 1.00 95.25 70 ASP A O 1
ATOM 600 N N . CYS A 1 71 ? -3.896 -5.343 -5.291 1.00 96.25 71 CYS A N 1
ATOM 601 C CA . CYS A 1 71 ? -2.477 -4.982 -5.371 1.00 96.25 71 CYS A CA 1
ATOM 602 C C . CYS A 1 71 ? -1.530 -6.160 -5.059 1.00 96.25 71 CYS A C 1
ATOM 604 O O . CYS A 1 71 ? -0.315 -5.975 -5.016 1.00 96.25 71 CYS A O 1
ATOM 606 N N . CYS A 1 72 ? -2.058 -7.370 -4.827 1.00 95.56 72 CYS A N 1
ATOM 607 C CA . CYS A 1 72 ? -1.280 -8.574 -4.502 1.00 95.56 72 CYS A CA 1
ATOM 608 C C . CYS A 1 72 ? -0.276 -8.376 -3.346 1.00 95.56 72 CYS A C 1
ATOM 610 O O . CYS A 1 72 ? 0.860 -8.849 -3.413 1.00 95.56 72 CYS A O 1
ATOM 612 N N . LEU A 1 73 ? -0.683 -7.668 -2.289 1.00 97.38 73 LEU A N 1
ATOM 613 C CA . LEU A 1 73 ? 0.181 -7.356 -1.150 1.00 97.38 73 LEU A CA 1
ATOM 614 C C . LEU A 1 73 ? 0.108 -8.447 -0.075 1.00 97.38 73 LEU A C 1
ATOM 616 O O . LEU A 1 73 ? -0.945 -9.033 0.170 1.00 97.38 73 LEU A O 1
ATOM 620 N N . ALA A 1 74 ? 1.213 -8.661 0.634 1.00 97.25 74 ALA A N 1
ATOM 621 C CA . ALA A 1 74 ? 1.276 -9.525 1.809 1.00 97.25 74 ALA A CA 1
ATOM 622 C C . ALA A 1 74 ? 1.881 -8.777 2.998 1.00 97.25 74 ALA A C 1
ATOM 624 O O . ALA A 1 74 ? 2.812 -7.988 2.838 1.00 97.25 74 ALA A O 1
ATOM 625 N N . ALA A 1 75 ? 1.355 -9.020 4.198 1.00 96.81 75 ALA A N 1
ATOM 626 C CA . ALA A 1 75 ? 1.875 -8.441 5.427 1.00 96.81 75 ALA A CA 1
ATOM 627 C C . ALA A 1 75 ? 3.195 -9.107 5.821 1.00 96.81 75 ALA A C 1
ATOM 629 O O . ALA A 1 75 ? 3.314 -10.329 5.830 1.00 96.81 75 ALA A O 1
ATOM 630 N N . GLU A 1 76 ? 4.169 -8.313 6.243 1.00 94.62 76 GLU A N 1
ATOM 631 C CA . GLU A 1 76 ? 5.471 -8.825 6.650 1.00 94.62 76 GLU A CA 1
ATOM 632 C C . GLU A 1 76 ? 5.636 -8.849 8.168 1.00 94.62 76 GLU A C 1
ATOM 634 O O . GLU A 1 76 ? 5.357 -7.873 8.877 1.00 94.62 76 GLU A O 1
ATOM 639 N N . ASP A 1 77 ? 6.204 -9.944 8.678 1.00 93.50 77 ASP A N 1
ATOM 640 C CA . ASP A 1 77 ? 6.628 -10.052 10.074 1.00 93.50 77 ASP A CA 1
ATOM 641 C C . ASP A 1 77 ? 7.990 -9.367 10.300 1.00 93.50 77 ASP A C 1
ATOM 643 O O . ASP A 1 77 ? 8.974 -9.988 10.698 1.00 93.50 77 ASP A O 1
ATOM 647 N N . VAL A 1 78 ? 8.042 -8.058 10.044 1.00 90.88 78 VAL A N 1
ATOM 648 C CA . VAL A 1 78 ? 9.207 -7.199 10.308 1.00 90.88 78 VAL A CA 1
ATOM 649 C C . VAL A 1 78 ? 8.866 -6.104 11.317 1.00 90.88 78 VAL A C 1
ATOM 651 O O . VAL A 1 78 ? 7.701 -5.725 11.492 1.00 90.88 78 VAL A O 1
ATOM 654 N N . GLU A 1 79 ? 9.878 -5.611 12.028 1.00 86.25 79 GLU A N 1
ATOM 655 C CA . GLU A 1 79 ? 9.736 -4.421 12.865 1.00 86.25 79 GLU A CA 1
ATOM 656 C C . GLU A 1 79 ? 9.878 -3.169 11.997 1.00 86.25 79 GLU A C 1
ATOM 658 O O . GLU A 1 79 ? 10.856 -3.010 11.269 1.00 86.25 79 GLU A O 1
ATOM 663 N N . THR A 1 80 ? 8.907 -2.263 12.093 1.00 85.56 80 THR A N 1
ATOM 664 C CA . THR A 1 80 ? 8.975 -0.941 11.464 1.00 85.56 80 THR A CA 1
ATOM 665 C C . THR A 1 80 ? 9.217 0.116 12.541 1.00 85.56 80 THR A C 1
ATOM 667 O O . THR A 1 80 ? 8.878 -0.079 13.710 1.00 85.56 80 THR A O 1
ATOM 670 N N . MET A 1 81 ? 9.743 1.281 12.159 1.00 85.31 81 MET A N 1
ATOM 671 C CA . MET A 1 81 ? 9.749 2.456 13.046 1.00 85.31 81 MET A CA 1
ATOM 672 C C . MET A 1 81 ? 8.368 3.135 13.138 1.00 85.31 81 MET A C 1
ATOM 674 O O . MET A 1 81 ? 8.230 4.177 13.778 1.00 85.31 81 MET A O 1
ATOM 678 N N . GLY A 1 82 ? 7.344 2.543 12.517 1.00 85.62 82 GLY A N 1
ATOM 679 C CA . GLY A 1 82 ? 6.026 3.128 12.347 1.00 85.62 82 GLY A CA 1
ATOM 680 C C . GLY A 1 82 ? 5.876 3.923 11.051 1.00 85.62 82 GLY A C 1
ATOM 681 O O . GLY A 1 82 ? 6.758 3.950 10.198 1.00 85.62 82 GLY A O 1
ATOM 682 N N . SER A 1 83 ? 4.724 4.570 10.923 1.00 82.44 83 SER A N 1
ATOM 683 C CA . SER A 1 83 ? 4.367 5.485 9.847 1.00 82.44 83 SER A CA 1
ATOM 684 C C . SER A 1 83 ? 4.384 6.919 10.370 1.00 82.44 83 SER A C 1
ATOM 686 O O . SER A 1 83 ? 3.851 7.205 11.448 1.00 82.44 83 SER A O 1
ATOM 688 N N . LEU A 1 84 ? 4.995 7.823 9.607 1.00 82.38 84 LEU A N 1
ATOM 689 C CA . LEU A 1 84 ? 4.953 9.258 9.860 1.00 82.38 84 LEU A CA 1
ATOM 690 C C . LEU A 1 84 ? 3.822 9.883 9.043 1.00 82.38 84 LEU A C 1
ATOM 692 O O . LEU A 1 84 ? 3.795 9.753 7.824 1.00 82.38 84 LEU A O 1
ATOM 696 N N . GLY A 1 85 ? 2.919 10.605 9.708 1.00 80.19 85 GLY A N 1
ATOM 697 C CA . GLY A 1 85 ? 1.841 11.324 9.019 1.00 80.19 85 GLY A CA 1
ATOM 698 C C . GLY A 1 85 ? 0.681 10.437 8.563 1.00 80.19 85 GLY A C 1
ATOM 699 O O . GLY A 1 85 ? -0.073 10.828 7.676 1.00 80.19 85 GLY A O 1
ATOM 700 N N . ALA A 1 86 ? 0.520 9.266 9.183 1.00 82.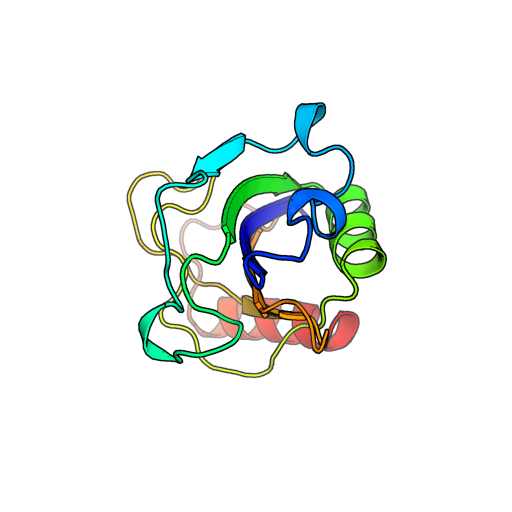00 86 ALA A N 1
ATOM 701 C CA . ALA A 1 86 ? -0.587 8.354 8.931 1.00 82.00 86 ALA A CA 1
ATOM 702 C C . ALA A 1 86 ? -1.955 9.080 8.967 1.00 82.00 86 ALA A C 1
ATOM 704 O O . ALA A 1 86 ? -2.279 9.748 9.966 1.00 82.00 86 ALA A O 1
ATOM 705 N N . PRO A 1 87 ? -2.775 8.961 7.904 1.00 79.62 87 PRO A N 1
ATOM 706 C CA . PRO A 1 87 ? -4.109 9.548 7.850 1.00 79.62 87 PRO A CA 1
ATOM 707 C C . PRO A 1 87 ? -4.952 9.303 9.113 1.00 79.62 87 PRO A C 1
ATOM 709 O O . PRO A 1 87 ? -5.093 8.188 9.605 1.00 79.62 87 PRO A O 1
ATOM 712 N N . GLY A 1 88 ? -5.545 10.369 9.658 1.00 77.50 88 GLY A N 1
ATOM 713 C CA . GLY A 1 88 ? -6.382 10.296 10.865 1.00 77.50 88 GLY A CA 1
ATOM 714 C C . GLY A 1 88 ? -5.631 10.411 12.199 1.00 77.50 88 GLY A C 1
ATOM 715 O O . GLY A 1 88 ? -6.284 10.540 13.234 1.00 77.50 88 GLY A O 1
ATOM 716 N N . PHE A 1 89 ? -4.292 10.452 12.189 1.00 76.94 89 PHE A N 1
ATOM 717 C CA . PHE A 1 89 ? -3.465 10.603 13.398 1.00 76.94 89 PHE A CA 1
ATOM 718 C C . PHE A 1 89 ? -2.720 11.946 13.500 1.00 76.94 89 PHE A C 1
ATOM 720 O O . PHE A 1 89 ? -2.115 12.240 14.531 1.00 76.94 89 PHE A O 1
ATOM 727 N N . GLY A 1 90 ? -2.820 12.805 12.480 1.00 72.00 90 GLY A N 1
ATOM 728 C CA . GLY A 1 90 ? -2.182 14.124 12.459 1.00 72.00 90 GLY A CA 1
ATOM 729 C C . GLY A 1 90 ? -0.668 14.057 12.233 1.00 72.00 90 GLY A C 1
ATOM 730 O O . GLY A 1 90 ? -0.151 13.102 11.660 1.00 72.00 90 GLY A O 1
ATOM 731 N N . VAL A 1 91 ? 0.054 15.096 12.662 1.00 70.25 91 VAL A N 1
ATOM 732 C CA . VAL A 1 91 ? 1.519 15.156 12.531 1.00 70.25 91 VAL A CA 1
ATOM 733 C C . VAL A 1 91 ? 2.153 14.354 13.670 1.00 70.25 91 VAL A C 1
ATOM 735 O O . VAL A 1 91 ? 2.202 14.821 14.807 1.00 70.25 91 VAL A O 1
ATOM 738 N N . GLY A 1 92 ? 2.632 13.146 13.372 1.00 74.62 92 GLY A N 1
ATOM 739 C CA . GLY A 1 92 ? 3.290 12.282 14.350 1.00 74.62 92 GLY A CA 1
ATOM 740 C C . GLY A 1 92 ? 3.617 10.890 13.816 1.00 74.62 92 GLY A C 1
ATOM 741 O O . GLY A 1 92 ? 3.229 10.533 12.704 1.00 74.62 92 GLY A O 1
ATOM 742 N N . TRP A 1 93 ? 4.342 10.124 14.631 1.00 81.44 93 TRP A N 1
ATOM 743 C CA . TRP A 1 93 ? 4.653 8.718 14.382 1.00 81.44 93 TRP A CA 1
ATOM 744 C C . TRP A 1 93 ? 3.580 7.825 14.990 1.00 81.44 93 TRP A C 1
ATOM 746 O O . TRP A 1 93 ? 3.198 8.014 16.148 1.00 81.44 93 TRP A O 1
ATOM 756 N N . VAL A 1 94 ? 3.140 6.825 14.236 1.00 87.19 94 VAL A N 1
ATOM 757 C CA . VAL A 1 94 ? 2.235 5.782 14.723 1.00 87.19 94 VAL A CA 1
ATOM 758 C C . VAL A 1 94 ? 2.754 4.397 14.357 1.00 87.19 94 VAL A C 1
ATOM 760 O O . VAL A 1 94 ? 3.405 4.255 13.326 1.00 87.19 94 VAL A O 1
ATOM 763 N N . PRO A 1 95 ? 2.477 3.354 15.156 1.00 89.25 95 PRO A N 1
ATOM 764 C CA . PRO A 1 95 ? 2.846 1.989 14.796 1.00 89.25 95 PRO A CA 1
ATOM 765 C C . PRO A 1 95 ? 2.258 1.584 13.440 1.00 89.25 95 PRO A C 1
ATOM 767 O O . PRO A 1 95 ? 1.103 1.900 13.144 1.00 89.25 95 PRO A O 1
ATOM 770 N N . ALA A 1 96 ? 3.036 0.874 12.628 1.00 93.62 96 ALA A N 1
ATOM 771 C CA . ALA A 1 96 ? 2.618 0.435 11.302 1.00 93.62 96 ALA A CA 1
ATOM 772 C C . ALA A 1 96 ? 3.130 -0.973 10.992 1.00 93.62 96 ALA A C 1
ATOM 774 O O . ALA A 1 96 ? 4.182 -1.397 11.473 1.00 93.62 96 ALA A O 1
ATOM 775 N N . ILE A 1 97 ? 2.362 -1.690 10.186 1.00 95.69 97 ILE A N 1
ATOM 776 C CA . ILE A 1 97 ? 2.682 -3.015 9.660 1.00 95.69 97 ILE A CA 1
ATOM 777 C C . ILE A 1 97 ? 3.087 -2.818 8.202 1.00 95.69 97 ILE A C 1
ATOM 779 O O . ILE A 1 97 ? 2.396 -2.097 7.482 1.00 95.69 97 ILE A O 1
ATOM 783 N N . SER A 1 98 ? 4.213 -3.414 7.812 1.00 96.50 98 SER A N 1
ATOM 784 C CA . SER A 1 98 ? 4.696 -3.408 6.429 1.00 96.50 98 SER A CA 1
ATOM 785 C C . SER A 1 98 ? 3.889 -4.403 5.603 1.00 96.50 98 SER A C 1
ATOM 787 O O . SER A 1 98 ? 3.622 -5.512 6.072 1.00 96.50 98 SER A O 1
ATOM 789 N N . PHE A 1 99 ? 3.493 -4.000 4.405 1.00 97.75 99 PHE A N 1
ATOM 790 C CA . PHE A 1 99 ? 2.867 -4.841 3.396 1.00 97.75 99 PHE A CA 1
ATOM 791 C C . PHE A 1 99 ? 3.608 -4.643 2.084 1.00 97.75 99 PHE A C 1
ATOM 793 O O . PHE A 1 99 ? 3.733 -3.503 1.649 1.00 97.75 99 PHE A O 1
ATOM 800 N N . ASN A 1 100 ? 4.040 -5.726 1.446 1.00 97.00 100 ASN A N 1
ATOM 801 C CA . ASN A 1 100 ? 4.809 -5.654 0.208 1.00 97.00 100 ASN A CA 1
ATOM 802 C C . ASN A 1 100 ? 4.197 -6.516 -0.890 1.00 97.00 100 ASN A C 1
ATOM 804 O O . ASN A 1 100 ? 3.611 -7.565 -0.617 1.00 97.00 100 ASN A O 1
ATOM 808 N N . GLY A 1 101 ? 4.331 -6.041 -2.126 1.00 94.81 101 GLY A N 1
ATOM 809 C CA . GLY A 1 101 ? 4.004 -6.802 -3.329 1.00 94.81 101 GLY A CA 1
ATOM 810 C C . GLY A 1 101 ? 5.239 -7.507 -3.885 1.00 94.81 101 GLY A C 1
ATOM 811 O O . GLY A 1 101 ? 6.360 -7.027 -3.722 1.00 94.81 101 GLY A O 1
ATOM 812 N N . ASP A 1 102 ? 5.028 -8.635 -4.559 1.00 91.56 102 ASP A N 1
ATOM 813 C CA . ASP A 1 102 ? 6.079 -9.394 -5.247 1.00 91.56 102 ASP A CA 1
ATOM 814 C C . ASP A 1 102 ? 5.879 -9.284 -6.764 1.00 91.56 102 ASP A C 1
ATOM 816 O O . ASP A 1 102 ? 5.335 -10.185 -7.406 1.00 91.56 102 ASP A O 1
ATOM 820 N N . ASP A 1 103 ? 6.258 -8.134 -7.328 1.00 94.50 103 ASP A N 1
ATOM 821 C CA . ASP A 1 103 ? 6.232 -7.890 -8.770 1.00 94.50 103 ASP A CA 1
ATOM 822 C C . ASP A 1 103 ? 7.645 -7.527 -9.273 1.00 94.50 103 ASP A C 1
ATOM 824 O O . ASP A 1 103 ? 8.299 -6.647 -8.711 1.00 94.50 103 ASP A O 1
ATOM 828 N N . PRO A 1 104 ? 8.166 -8.185 -10.326 1.00 92.38 104 PRO A N 1
ATOM 829 C CA . PRO A 1 104 ? 9.505 -7.899 -10.848 1.00 92.38 104 PRO A CA 1
ATOM 830 C C . PRO A 1 104 ? 9.647 -6.512 -11.500 1.00 92.38 104 PRO A C 1
ATOM 832 O O . PRO A 1 104 ? 10.774 -6.068 -11.753 1.00 92.38 104 PRO A O 1
ATOM 835 N N . ASP A 1 105 ? 8.531 -5.859 -11.810 1.00 94.69 105 ASP A N 1
ATOM 836 C CA . ASP A 1 105 ? 8.445 -4.572 -12.487 1.00 94.69 105 ASP A CA 1
ATOM 837 C C . ASP A 1 105 ? 7.955 -3.444 -11.560 1.00 94.69 105 ASP A C 1
ATOM 839 O O . ASP A 1 105 ? 7.822 -2.310 -12.023 1.00 94.69 105 ASP A O 1
ATOM 843 N N . ALA A 1 106 ? 7.757 -3.707 -10.262 1.00 95.12 106 ALA A N 1
ATOM 844 C CA . ALA A 1 106 ? 7.370 -2.683 -9.295 1.00 95.12 106 ALA A CA 1
ATOM 845 C C . ALA A 1 106 ? 7.856 -2.975 -7.868 1.00 95.12 106 ALA A C 1
ATOM 847 O O . ALA A 1 106 ? 7.684 -4.075 -7.348 1.00 95.12 106 ALA A O 1
ATOM 848 N N . PHE A 1 107 ? 8.365 -1.951 -7.182 1.00 94.88 107 PHE A N 1
ATOM 849 C CA . PHE A 1 107 ? 8.497 -1.981 -5.726 1.00 94.88 107 PHE A CA 1
ATOM 850 C C . PHE A 1 107 ? 7.231 -1.411 -5.100 1.00 94.88 107 PHE A C 1
ATOM 852 O O . PHE A 1 107 ? 7.014 -0.203 -5.098 1.00 94.88 107 PHE A O 1
ATOM 859 N N . GLN A 1 108 ? 6.393 -2.296 -4.571 1.00 96.44 108 GLN A N 1
ATOM 860 C CA . GLN A 1 108 ? 5.136 -1.942 -3.922 1.00 96.44 108 GLN A CA 1
ATOM 861 C C . GLN A 1 108 ? 5.294 -2.075 -2.412 1.00 96.44 108 GLN A C 1
ATOM 863 O O . GLN A 1 108 ? 5.549 -3.178 -1.928 1.00 96.44 108 GLN A O 1
ATOM 868 N N . ASN A 1 109 ? 5.112 -0.977 -1.681 1.00 95.94 109 ASN A N 1
ATOM 869 C CA . ASN A 1 109 ? 5.225 -0.955 -0.225 1.00 95.94 109 ASN A CA 1
ATOM 870 C C . ASN A 1 109 ? 4.029 -0.221 0.385 1.00 95.94 109 ASN A C 1
ATOM 872 O O . ASN A 1 109 ? 3.685 0.883 -0.034 1.00 95.94 109 ASN A O 1
ATOM 876 N N . ALA A 1 110 ? 3.413 -0.785 1.419 1.00 97.00 110 ALA A N 1
ATOM 877 C CA . ALA A 1 110 ? 2.380 -0.117 2.193 1.00 97.00 110 ALA A CA 1
ATOM 878 C C . ALA A 1 110 ? 2.664 -0.171 3.695 1.00 97.00 110 ALA A C 1
ATOM 880 O O . ALA A 1 110 ? 2.923 -1.221 4.279 1.00 97.00 110 ALA A O 1
ATOM 881 N N . TYR A 1 111 ? 2.535 0.983 4.344 1.00 95.88 111 TYR A N 1
ATOM 882 C CA . TYR A 1 111 ? 2.507 1.105 5.793 1.00 95.88 111 TYR A CA 1
ATOM 883 C C . TYR A 1 111 ? 1.064 1.186 6.266 1.00 95.88 111 TYR A C 1
ATOM 885 O O . TYR A 1 111 ? 0.359 2.163 6.002 1.00 95.88 111 TYR A O 1
ATOM 893 N N . VAL A 1 112 ? 0.637 0.161 7.002 1.00 95.88 112 VAL A N 1
ATOM 894 C CA . VAL A 1 112 ? -0.738 0.027 7.480 1.00 95.88 112 VAL A CA 1
ATOM 895 C C . VAL A 1 112 ? -0.792 0.195 8.992 1.00 95.88 112 VAL A C 1
ATOM 897 O O . VAL A 1 112 ? -0.191 -0.572 9.746 1.00 95.88 112 VAL A O 1
ATOM 900 N N . THR A 1 113 ? -1.579 1.162 9.452 1.00 94.00 113 THR A N 1
ATOM 901 C CA . THR A 1 113 ? -1.903 1.372 10.866 1.00 94.00 113 THR A CA 1
ATOM 902 C C . THR A 1 113 ? -3.365 0.989 11.114 1.00 94.00 113 THR A C 1
ATOM 904 O O . THR A 1 113 ? -4.273 1.747 10.755 1.00 94.00 113 THR A O 1
ATOM 907 N N . PRO A 1 114 ? -3.636 -0.170 11.746 1.00 91.69 114 PRO A N 1
ATOM 908 C CA . PRO A 1 114 ? -4.992 -0.552 12.120 1.00 91.69 114 PRO A CA 1
ATOM 909 C C . PRO A 1 114 ? -5.568 0.396 13.176 1.00 91.69 114 PRO A C 1
ATOM 911 O O . PRO A 1 114 ? -4.948 0.667 14.206 1.00 91.69 114 PRO A O 1
ATOM 914 N N . ILE A 1 115 ? -6.796 0.851 12.948 1.00 88.25 115 ILE A N 1
ATOM 915 C CA . ILE A 1 115 ? -7.547 1.748 13.825 1.00 88.25 115 ILE A CA 1
ATOM 916 C C . ILE A 1 115 ? -8.664 0.936 14.501 1.00 88.25 115 ILE A C 1
ATOM 918 O O . ILE A 1 115 ? -9.701 0.651 13.882 1.00 88.25 115 ILE A O 1
ATOM 922 N N . PRO A 1 116 ? -8.478 0.513 15.765 1.00 78.44 116 PRO A N 1
ATOM 923 C CA . PRO A 1 116 ? -9.500 -0.228 16.489 1.00 78.44 116 PRO A CA 1
ATOM 924 C C . PRO A 1 116 ? -10.726 0.654 16.765 1.00 78.44 116 PRO A C 1
ATOM 926 O O . PRO A 1 116 ? -10.610 1.827 17.105 1.00 78.44 116 PRO A O 1
ATOM 929 N N . GLU A 1 117 ? -11.921 0.064 16.682 1.00 76.19 117 GLU A N 1
ATOM 930 C CA . GLU A 1 117 ? -13.194 0.764 16.946 1.00 76.19 117 GLU A CA 1
ATOM 931 C C . GLU A 1 117 ? -13.342 1.187 18.416 1.00 76.19 117 GLU A C 1
ATOM 933 O O . GLU A 1 117 ? -14.063 2.129 18.751 1.00 76.19 117 GLU A O 1
ATOM 938 N N . THR A 1 118 ? -12.649 0.493 19.318 1.00 72.69 118 THR A N 1
ATOM 939 C CA . THR A 1 118 ? -12.644 0.809 20.742 1.00 72.69 118 THR A CA 1
ATOM 940 C C . THR A 1 118 ? -11.633 1.906 21.043 1.00 72.69 118 THR A C 1
ATOM 942 O O . THR A 1 118 ? -10.427 1.700 20.906 1.00 72.69 118 THR A O 1
ATOM 945 N N . LYS A 1 119 ? -12.113 3.045 21.548 1.00 61.66 119 LYS A N 1
ATOM 946 C CA . LYS A 1 119 ? -11.247 4.105 22.071 1.00 61.66 119 LYS A CA 1
ATOM 947 C C . LYS A 1 119 ? -10.656 3.674 23.412 1.00 61.66 119 LYS A C 1
ATOM 949 O O . LYS A 1 119 ? -11.364 3.598 24.414 1.00 61.66 119 LYS A O 1
ATOM 954 N N . ARG A 1 120 ? -9.354 3.407 23.429 1.00 64.12 120 ARG A N 1
ATOM 955 C CA . ARG A 1 120 ? -8.539 3.420 24.647 1.00 64.12 120 ARG A CA 1
ATOM 956 C C . ARG A 1 120 ? -7.660 4.659 24.615 1.00 64.12 120 ARG A C 1
ATOM 958 O O . ARG A 1 120 ? -7.120 4.990 23.568 1.00 64.12 120 ARG A O 1
ATOM 965 N N . GLU A 1 121 ? -7.505 5.314 25.761 1.00 59.22 121 GLU A N 1
ATOM 966 C CA . GLU A 1 121 ? -6.634 6.491 25.879 1.00 59.22 121 GLU A CA 1
ATOM 967 C C . GLU A 1 121 ? -5.159 6.156 25.620 1.00 59.22 121 GLU A C 1
ATOM 969 O O . GLU A 1 121 ? -4.396 7.033 25.228 1.00 59.22 121 GLU A O 1
ATOM 974 N N . GLN A 1 122 ? -4.751 4.895 25.819 1.00 64.12 122 GLN A N 1
ATOM 975 C CA . GLN A 1 122 ? -3.386 4.425 25.585 1.00 64.12 122 GLN A CA 1
ATOM 976 C C . GLN A 1 122 ? -3.395 3.008 24.997 1.00 64.12 122 GLN A C 1
ATOM 978 O O . GLN A 1 122 ? -4.071 2.116 25.516 1.00 64.12 122 GLN A O 1
ATOM 983 N N . CYS A 1 123 ? -2.624 2.811 23.927 1.00 71.38 123 CYS A N 1
ATOM 984 C CA . CYS A 1 123 ? -2.263 1.503 23.387 1.00 71.38 123 CYS A CA 1
ATOM 985 C C . CYS A 1 123 ? -0.828 1.213 23.836 1.00 71.38 123 CYS A C 1
ATOM 987 O O . CYS A 1 123 ? 0.076 1.985 23.524 1.00 71.38 123 CYS A O 1
ATOM 989 N N . ASN A 1 124 ? -0.626 0.163 24.629 1.00 83.94 124 ASN A N 1
ATOM 990 C CA . ASN A 1 124 ? 0.718 -0.248 25.039 1.00 83.94 124 ASN A CA 1
ATOM 991 C C . ASN A 1 124 ? 1.300 -1.274 24.054 1.00 83.94 124 ASN A C 1
ATOM 993 O O . ASN A 1 124 ? 0.592 -1.798 23.196 1.00 83.94 124 ASN A O 1
ATOM 997 N N . GLU A 1 125 ? 2.577 -1.612 24.231 1.00 85.62 125 GLU A N 1
ATOM 998 C CA . GLU A 1 125 ? 3.285 -2.581 23.386 1.00 85.62 125 GLU A CA 1
ATOM 999 C C . GLU A 1 125 ? 2.552 -3.926 23.272 1.00 85.62 125 GLU A C 1
ATOM 1001 O O . GLU A 1 125 ? 2.436 -4.500 22.197 1.00 85.62 125 GLU A O 1
ATOM 1006 N N . ARG A 1 126 ? 1.975 -4.430 24.367 1.00 86.94 126 ARG A N 1
ATOM 1007 C CA . ARG A 1 126 ? 1.250 -5.707 24.352 1.00 86.94 126 ARG A CA 1
ATOM 1008 C C . ARG A 1 126 ? -0.032 -5.631 23.522 1.00 86.94 126 ARG A C 1
ATOM 1010 O O . ARG A 1 126 ? -0.377 -6.600 22.846 1.00 86.94 126 ARG A O 1
ATOM 1017 N N . ASP A 1 127 ? -0.755 -4.519 23.610 1.00 86.50 127 ASP A N 1
ATOM 1018 C CA . ASP A 1 127 ? -1.953 -4.281 22.808 1.00 86.50 127 ASP A CA 1
ATOM 1019 C C . ASP A 1 127 ? -1.579 -4.168 21.319 1.00 86.50 127 ASP A C 1
ATOM 1021 O O . ASP A 1 127 ? -2.231 -4.798 20.484 1.00 86.50 127 ASP A O 1
ATOM 1025 N N . TRP A 1 128 ? -0.483 -3.468 21.002 1.00 87.56 128 TRP A N 1
ATOM 1026 C CA . TRP A 1 128 ? 0.071 -3.397 19.649 1.00 87.56 128 TRP A CA 1
ATOM 1027 C C . TRP A 1 128 ? 0.429 -4.779 19.101 1.00 87.56 128 TRP A C 1
ATOM 1029 O O . TRP A 1 128 ? -0.092 -5.169 18.059 1.00 87.56 128 TRP A O 1
ATOM 1039 N N . GLN A 1 129 ? 1.228 -5.563 19.828 1.00 89.94 129 GLN A N 1
ATOM 1040 C CA . GLN A 1 129 ? 1.636 -6.903 19.396 1.00 89.94 129 GLN A CA 1
ATOM 1041 C C . GLN A 1 129 ? 0.441 -7.835 19.176 1.00 89.94 129 GLN A C 1
ATOM 1043 O O . GLN A 1 129 ? 0.453 -8.673 18.276 1.00 89.94 129 GLN A O 1
ATOM 1048 N N . ARG A 1 130 ? -0.637 -7.669 19.952 1.00 90.06 130 ARG A N 1
ATOM 1049 C CA . ARG A 1 130 ? -1.880 -8.416 19.740 1.00 90.06 130 ARG A CA 1
ATOM 1050 C C . ARG A 1 130 ? -2.575 -8.024 18.435 1.00 90.06 130 ARG A C 1
ATOM 1052 O O . ARG A 1 130 ? -3.054 -8.909 17.730 1.00 90.06 130 ARG A O 1
ATOM 1059 N N . VAL A 1 131 ? -2.673 -6.728 18.138 1.00 89.50 131 VAL A N 1
ATOM 1060 C CA . VAL A 1 131 ? -3.268 -6.240 16.882 1.00 89.50 131 VAL A CA 1
ATOM 1061 C C . VAL A 1 131 ? -2.409 -6.668 15.696 1.00 89.50 131 VAL A C 1
ATOM 1063 O O . VAL A 1 131 ? -2.935 -7.258 14.756 1.00 89.50 131 VAL A O 1
ATOM 1066 N N . ARG A 1 132 ? -1.092 -6.464 15.782 1.00 91.19 132 ARG A N 1
ATOM 1067 C CA . ARG A 1 132 ? -0.113 -6.888 14.779 1.00 91.19 132 ARG A CA 1
ATOM 1068 C C . ARG A 1 132 ? -0.219 -8.380 14.486 1.00 91.19 132 ARG A C 1
ATOM 1070 O O . ARG A 1 132 ? -0.400 -8.755 13.335 1.00 91.19 132 ARG A O 1
ATOM 1077 N N . GLY A 1 133 ? -0.216 -9.222 15.520 1.00 91.94 133 GLY A N 1
ATOM 1078 C CA . GLY A 1 133 ? -0.367 -10.668 15.356 1.00 91.94 133 GLY A CA 1
ATOM 1079 C C . GLY A 1 133 ? -1.690 -11.074 14.698 1.00 91.94 133 GLY A C 1
ATOM 1080 O O . GLY A 1 133 ? -1.718 -12.030 13.932 1.00 91.94 133 GLY A O 1
ATOM 1081 N N . ALA A 1 134 ? -2.783 -10.344 14.947 1.00 92.06 134 ALA A N 1
ATOM 1082 C CA . ALA A 1 134 ? -4.065 -10.614 14.296 1.00 92.06 134 ALA A CA 1
ATOM 1083 C C . ALA A 1 134 ? -4.069 -10.237 12.807 1.00 92.06 134 ALA A C 1
ATOM 1085 O O . ALA A 1 134 ? -4.689 -10.941 12.016 1.00 92.06 134 ALA A O 1
ATOM 1086 N N . VAL A 1 135 ? -3.390 -9.151 12.427 1.00 92.81 135 VAL A N 1
ATOM 1087 C CA . VAL A 1 135 ? -3.237 -8.756 11.018 1.00 92.81 135 VAL A CA 1
ATOM 1088 C C . VAL A 1 135 ? -2.333 -9.750 10.290 1.00 92.81 135 VAL A C 1
ATOM 1090 O O . VAL A 1 135 ? -2.742 -10.291 9.270 1.00 92.81 135 VAL A O 1
ATOM 1093 N N . LEU A 1 136 ? -1.164 -10.073 10.850 1.00 94.06 136 LEU A N 1
ATOM 1094 C CA . LEU A 1 136 ? -0.238 -11.048 10.260 1.00 94.06 136 LEU A CA 1
ATOM 1095 C C . LEU A 1 136 ? -0.880 -12.426 10.070 1.00 94.06 136 LEU A C 1
ATOM 1097 O O . LEU A 1 136 ? -0.656 -13.073 9.062 1.00 94.06 136 LEU A O 1
ATOM 1101 N N . ALA A 1 137 ? -1.737 -12.867 10.994 1.00 95.06 137 ALA A N 1
ATOM 1102 C CA . ALA A 1 137 ? -2.428 -14.150 10.857 1.00 95.06 137 ALA A CA 1
ATOM 1103 C C . ALA A 1 137 ? -3.446 -14.205 9.700 1.00 95.06 137 ALA A C 1
ATOM 1105 O O . ALA A 1 137 ? -3.897 -15.296 9.353 1.00 95.06 137 ALA A O 1
ATOM 1106 N N . ILE A 1 138 ? -3.869 -13.054 9.170 1.00 94.62 138 ILE A N 1
ATOM 1107 C CA . ILE A 1 138 ? -4.858 -12.959 8.088 1.00 94.62 138 ILE A CA 1
ATOM 1108 C C . ILE A 1 138 ? -4.183 -12.644 6.752 1.00 94.62 138 ILE A C 1
ATOM 1110 O O . ILE A 1 138 ? -4.606 -13.194 5.740 1.00 94.62 138 ILE A O 1
ATOM 1114 N N . TYR A 1 139 ? -3.183 -11.759 6.756 1.0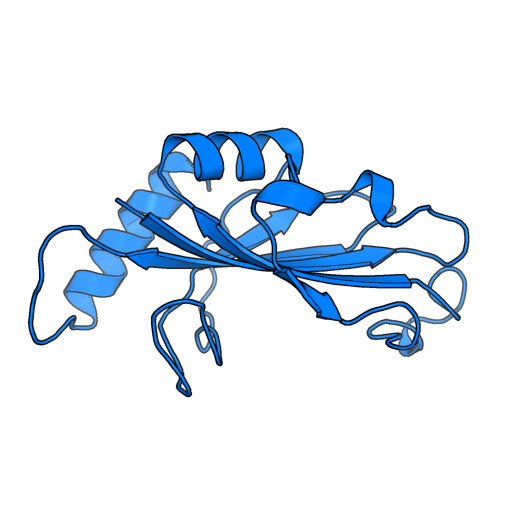0 94.81 139 TYR A N 1
ATOM 1115 C CA . TYR A 1 139 ? -2.598 -11.198 5.534 1.00 94.81 139 TYR A CA 1
ATOM 1116 C C . TYR A 1 139 ? -1.112 -11.520 5.331 1.00 94.81 139 TYR A C 1
ATOM 1118 O O . TYR A 1 139 ? -0.560 -11.090 4.322 1.00 94.81 139 TYR A O 1
ATOM 1126 N N . GLY A 1 140 ? -0.455 -12.176 6.291 1.00 84.62 140 GLY A N 1
ATOM 1127 C CA . GLY A 1 140 ? 0.943 -12.610 6.178 1.00 84.62 140 GLY A CA 1
ATOM 1128 C C . GLY A 1 140 ? 1.102 -14.055 5.729 1.00 84.62 140 GLY A C 1
ATOM 1129 O O . GLY A 1 140 ? 0.079 -14.717 5.437 1.00 84.62 140 GLY A O 1
#